Protein AF-X1JKT1-F1 (afdb_monomer)

Solvent-accessible surface area (backbone atoms only — not comparable to full-atom values): 2558 Å² total; per-residue (Å²): 119,49,81,40,75,49,76,46,76,47,68,73,56,50,56,54,50,50,66,57,46,70,70,39,90,53,45,41,80,79,50,69,32,58,54,98,80,59,86,124

Radius of gyration: 10.19 Å; Cα contacts (8 Å, |Δi|>4): 56; chains: 1; bounding box: 23×14×28 Å

Secondary structure (DSSP, 8-state):
-EEEEEE-S-HHHHHHHHHHHTT-TTEEEEEEESSTT---

InterPro domains:
  IPR001789 Signal transduction response regulator, receiver domain [PS50110] (3-40)
  IPR011006 CheY-like superfamily [SSF52172] (2-38)

pLDDT: mean 89.74, std 11.59, range [51.44, 97.31]

Sequence (40 aa):
RTRILIADDHAVLREGMRNLLEREKDLEVVGEAGDGDEPV

Nearest PDB structures (foldseek):
  6zj2-assembly3_O  TM=9.669E-01  e=9.678E-03  Salmonella enterica subsp. enterica serovar Typhimurium str. LT2
  1a2o-ass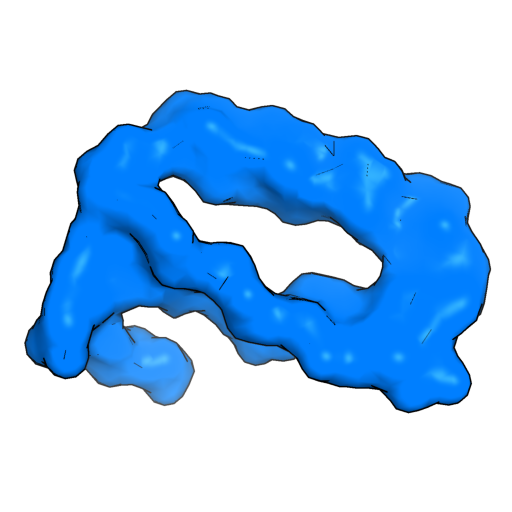embly2_B  TM=9.215E-01  e=2.266E-02  Salmonella enterica subsp. enterica serovar Typhimurium
  6zj2-assembly1_A  TM=9.613E-01  e=3.995E-02  Salmonella enterica subsp. enterica serovar Typhimurium str. LT2
  3t8y-assembly1_A  TM=9.543E-01  e=8.711E-02  Thermotoga maritima
  5hev-assembly1_A  TM=9.624E-01  e=1.242E-01  Enterococcus faecium SD3B-2

Structure (mmCIF, N/CA/C/O backbone):
data_AF-X1JKT1-F1
#
_entry.id   AF-X1JKT1-F1
#
loop_
_atom_site.group_PDB
_atom_site.id
_atom_site.type_symbol
_atom_site.label_atom_id
_atom_site.label_alt_id
_atom_site.label_comp_id
_atom_site.label_asym_id
_atom_site.label_entity_id
_atom_site.label_seq_id
_atom_site.pdbx_PDB_ins_code
_atom_site.Cartn_x
_atom_site.Cartn_y
_atom_site.Cartn_z
_atom_site.occupancy
_atom_site.B_iso_or_equiv
_atom_site.auth_seq_id
_atom_site.auth_comp_id
_atom_site.auth_asym_id
_atom_site.auth_atom_id
_atom_site.pdbx_PDB_model_num
ATOM 1 N N . ARG A 1 1 ? -17.468 -1.463 2.918 1.00 83.00 1 ARG A N 1
ATOM 2 C CA . ARG A 1 1 ? -16.052 -1.657 2.554 1.00 83.00 1 ARG A CA 1
ATOM 3 C C . ARG A 1 1 ? -15.878 -1.153 1.133 1.00 83.00 1 ARG A C 1
ATOM 5 O O . ARG A 1 1 ? -16.552 -1.672 0.248 1.00 83.00 1 ARG A O 1
ATOM 12 N N . THR A 1 2 ? -15.093 -0.101 0.947 1.00 95.75 2 THR A N 1
ATOM 13 C CA . THR A 1 2 ? -14.847 0.545 -0.347 1.00 95.75 2 THR A CA 1
ATOM 14 C C . THR A 1 2 ? -13.576 -0.041 -0.947 1.00 95.75 2 THR A C 1
ATOM 16 O O . THR A 1 2 ? -12.536 -0.054 -0.293 1.00 95.75 2 THR A O 1
ATOM 19 N N . ARG A 1 3 ? -13.671 -0.569 -2.170 1.00 96.06 3 ARG A N 1
ATOM 20 C CA . ARG A 1 3 ? -12.558 -1.231 -2.864 1.00 96.06 3 ARG A CA 1
ATOM 21 C C . ARG A 1 3 ? -11.811 -0.209 -3.713 1.00 96.06 3 ARG A C 1
ATOM 23 O O . ARG A 1 3 ? -12.449 0.514 -4.475 1.00 96.06 3 ARG A O 1
ATOM 30 N N . ILE A 1 4 ? -10.491 -0.163 -3.576 1.00 95.31 4 ILE A N 1
ATOM 31 C CA . ILE A 1 4 ? -9.624 0.842 -4.197 1.00 95.31 4 ILE A CA 1
ATOM 32 C C . ILE A 1 4 ? -8.539 0.143 -5.019 1.00 95.31 4 ILE A C 1
ATOM 34 O O 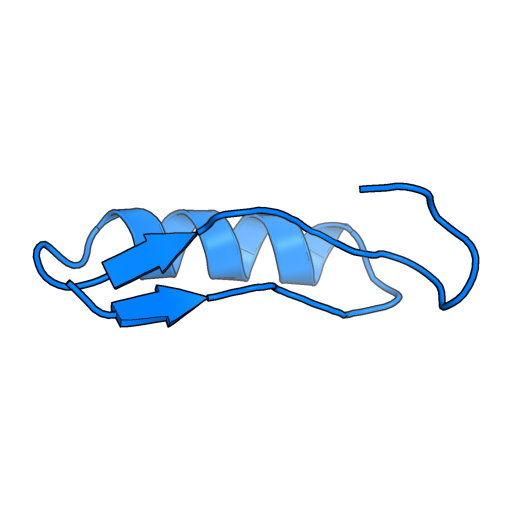. ILE A 1 4 ? -7.878 -0.771 -4.527 1.00 95.31 4 ILE A O 1
ATOM 38 N N . LEU A 1 5 ? -8.351 0.594 -6.259 1.00 95.38 5 LEU A N 1
ATOM 39 C CA . LEU A 1 5 ? -7.180 0.305 -7.085 1.00 95.38 5 LEU A CA 1
ATOM 40 C C . LEU A 1 5 ? -6.298 1.557 -7.094 1.00 95.38 5 LEU A C 1
ATOM 42 O O . LEU A 1 5 ? -6.813 2.658 -7.294 1.00 95.38 5 LEU A O 1
ATOM 46 N N . ILE A 1 6 ? -4.997 1.394 -6.877 1.00 94.81 6 ILE A N 1
ATOM 47 C CA . ILE A 1 6 ? -4.037 2.501 -6.926 1.00 94.81 6 ILE A CA 1
ATOM 48 C C . ILE A 1 6 ? -3.337 2.467 -8.287 1.00 94.81 6 ILE A C 1
ATOM 50 O O . ILE A 1 6 ? -2.697 1.472 -8.604 1.00 94.81 6 ILE A O 1
ATOM 54 N N . ALA A 1 7 ? -3.441 3.538 -9.073 1.00 94.00 7 ALA A N 1
ATOM 55 C CA . ALA A 1 7 ? -2.773 3.661 -10.369 1.00 94.00 7 ALA A CA 1
ATOM 56 C C . ALA A 1 7 ? -1.862 4.896 -10.375 1.00 94.00 7 ALA A C 1
ATOM 58 O O . ALA A 1 7 ? -2.358 6.015 -10.252 1.00 94.00 7 ALA A O 1
ATOM 59 N N . ASP A 1 8 ? -0.551 4.682 -10.468 1.00 92.88 8 ASP A N 1
ATOM 60 C CA . ASP A 1 8 ? 0.476 5.734 -10.473 1.00 92.88 8 ASP A CA 1
ATOM 61 C C . ASP A 1 8 ? 1.771 5.156 -11.056 1.00 92.88 8 ASP A C 1
ATOM 63 O O . ASP A 1 8 ? 2.146 4.047 -10.690 1.00 92.88 8 ASP A O 1
ATOM 67 N N . ASP A 1 9 ? 2.474 5.877 -11.923 1.00 90.75 9 ASP A N 1
ATOM 68 C CA . ASP A 1 9 ? 3.722 5.434 -12.561 1.00 90.75 9 ASP A CA 1
ATOM 69 C C . ASP A 1 9 ? 4.946 5.459 -11.625 1.00 90.75 9 ASP A C 1
ATOM 71 O O . ASP A 1 9 ? 5.992 4.879 -11.927 1.00 90.75 9 ASP A O 1
ATOM 75 N N . HIS A 1 10 ? 4.812 6.039 -10.432 1.00 94.19 10 HIS A N 1
ATOM 76 C CA . HIS A 1 10 ? 5.860 6.124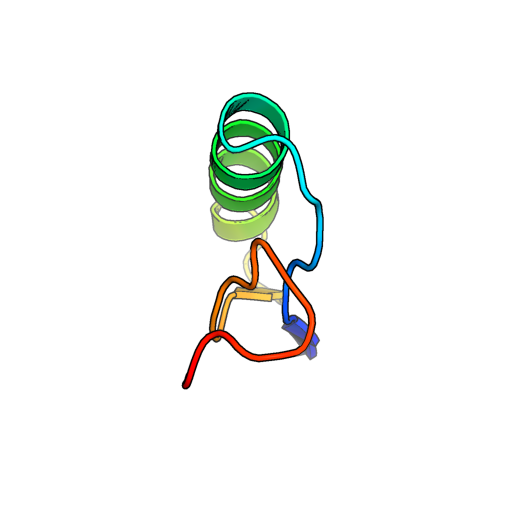 -9.425 1.00 94.19 10 HIS A CA 1
ATOM 77 C C . HIS A 1 10 ? 5.627 5.126 -8.280 1.00 94.19 10 HIS A C 1
ATOM 79 O O . HIS A 1 10 ? 4.802 5.329 -7.386 1.00 94.19 10 HIS A O 1
ATOM 85 N N . ALA A 1 11 ? 6.449 4.073 -8.227 1.00 91.31 11 ALA A N 1
ATOM 86 C CA . ALA A 1 11 ? 6.348 3.013 -7.213 1.00 91.31 11 ALA A CA 1
ATOM 87 C C . ALA A 1 11 ? 6.358 3.530 -5.756 1.00 91.31 11 ALA A C 1
ATOM 89 O O . ALA A 1 11 ? 5.602 3.042 -4.918 1.00 91.31 11 ALA A O 1
ATOM 90 N N . VAL A 1 12 ? 7.159 4.563 -5.464 1.00 95.12 12 VAL A N 1
ATOM 91 C CA . VAL A 1 12 ? 7.260 5.164 -4.119 1.00 95.12 12 VAL A CA 1
ATOM 92 C C . VAL A 1 12 ? 5.927 5.769 -3.661 1.00 95.12 12 VAL A C 1
ATOM 94 O O . VAL A 1 12 ? 5.577 5.678 -2.483 1.00 95.12 12 VAL A O 1
ATOM 97 N N . LEU A 1 13 ? 5.163 6.374 -4.576 1.00 94.94 13 LEU A N 1
ATOM 98 C CA . LEU A 1 13 ? 3.864 6.963 -4.248 1.00 94.94 13 LEU A CA 1
ATOM 99 C C . LEU A 1 13 ? 2.828 5.873 -3.981 1.00 94.94 13 LEU A C 1
ATOM 101 O O . LEU A 1 13 ? 2.075 5.986 -3.012 1.00 94.94 13 LEU A O 1
ATOM 105 N N . ARG A 1 14 ? 2.816 4.801 -4.784 1.00 94.94 14 ARG A N 1
ATOM 106 C CA . ARG A 1 14 ? 1.887 3.678 -4.585 1.00 94.94 14 ARG A CA 1
ATOM 107 C C . ARG A 1 14 ? 2.080 3.003 -3.236 1.00 94.94 14 ARG A C 1
ATOM 109 O O . ARG A 1 14 ? 1.105 2.816 -2.511 1.00 94.94 14 ARG A O 1
ATOM 116 N N . GLU A 1 15 ? 3.326 2.729 -2.860 1.00 94.62 15 GL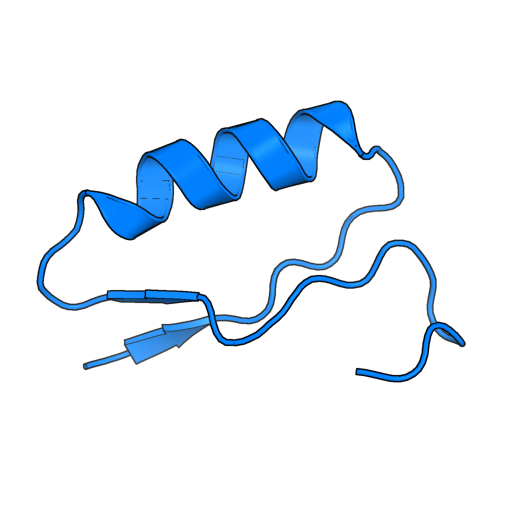U A N 1
ATOM 117 C CA . GLU A 1 15 ? 3.646 2.138 -1.560 1.00 94.62 15 GLU A CA 1
ATOM 118 C C . GLU A 1 15 ? 3.209 3.057 -0.405 1.00 94.62 15 GLU A C 1
ATOM 120 O O . GLU A 1 15 ? 2.589 2.610 0.564 1.00 94.62 15 GLU A O 1
ATOM 125 N N . GLY A 1 16 ? 3.466 4.364 -0.521 1.00 96.44 16 GLY A N 1
ATOM 126 C CA . GLY A 1 16 ? 3.013 5.354 0.456 1.00 96.44 16 GLY A CA 1
ATOM 127 C C . GLY A 1 16 ? 1.487 5.404 0.590 1.00 96.44 16 GLY A C 1
ATOM 128 O O . GLY A 1 16 ? 0.959 5.387 1.705 1.00 96.44 16 GLY A O 1
ATOM 129 N N . MET A 1 17 ? 0.772 5.418 -0.538 1.00 96.56 17 MET A N 1
ATOM 130 C CA . MET A 1 17 ? -0.691 5.429 -0.571 1.00 96.56 17 MET A CA 1
ATOM 131 C C . MET A 1 17 ? -1.290 4.141 -0.011 1.00 96.56 17 MET A C 1
ATOM 133 O O . MET A 1 17 ? -2.203 4.220 0.808 1.00 96.56 17 MET A O 1
ATOM 137 N N . ARG A 1 18 ? -0.762 2.964 -0.370 1.00 95.88 18 ARG A N 1
ATOM 138 C CA . ARG A 1 18 ? -1.197 1.686 0.212 1.00 95.88 18 ARG A CA 1
ATOM 139 C C . ARG A 1 18 ? -1.080 1.717 1.732 1.00 95.88 18 ARG A C 1
ATOM 141 O O . ARG A 1 18 ? -2.061 1.459 2.423 1.00 95.88 18 ARG A O 1
ATOM 148 N N . ASN A 1 19 ? 0.093 2.079 2.248 1.00 95.75 19 ASN A N 1
ATOM 149 C CA . ASN A 1 19 ? 0.367 2.100 3.686 1.00 95.75 19 ASN A CA 1
ATOM 150 C C . ASN A 1 19 ? -0.539 3.063 4.466 1.00 95.75 19 ASN A C 1
ATOM 152 O O . ASN A 1 19 ? -0.804 2.845 5.652 1.00 95.75 19 ASN A O 1
ATOM 156 N N . LEU A 1 20 ? -0.976 4.148 3.825 1.00 96.31 20 LEU A N 1
ATOM 157 C CA . LEU A 1 20 ? -1.948 5.074 4.391 1.00 96.31 20 LEU A CA 1
ATOM 158 C C . LEU A 1 20 ? -3.357 4.466 4.380 1.00 96.31 20 LEU A C 1
ATOM 160 O O . LEU A 1 20 ? -4.017 4.448 5.414 1.00 96.31 20 LEU A O 1
ATOM 164 N N . LEU A 1 21 ? -3.796 3.943 3.234 1.00 95.56 21 LEU A N 1
ATOM 165 C CA . LEU A 1 21 ? -5.159 3.451 3.020 1.00 95.56 21 LEU A CA 1
ATOM 166 C C . LEU A 1 21 ? -5.456 2.145 3.772 1.00 95.56 21 LEU A C 1
ATOM 168 O O . LEU A 1 21 ? -6.581 1.952 4.220 1.00 95.56 21 LEU A O 1
ATOM 172 N N . GLU A 1 22 ? -4.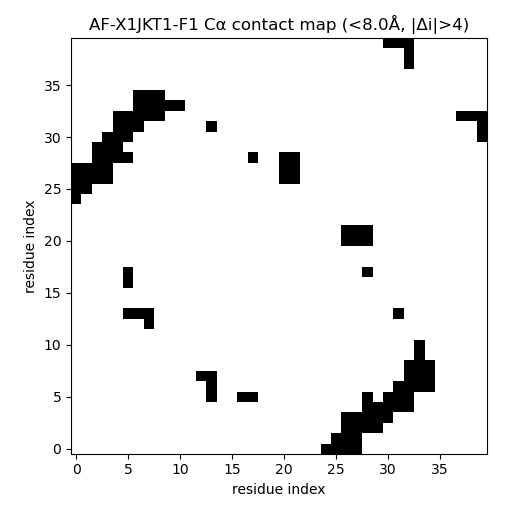468 1.270 3.972 1.00 92.19 22 GLU A N 1
ATOM 173 C CA . GLU A 1 22 ? -4.627 0.020 4.737 1.00 92.19 22 GLU A CA 1
ATOM 174 C C . GLU A 1 22 ? -4.884 0.246 6.238 1.00 92.19 22 GLU A C 1
ATOM 176 O O . GLU A 1 22 ? -5.313 -0.669 6.942 1.00 92.19 22 GLU A O 1
ATOM 181 N N . ARG A 1 23 ? -4.662 1.466 6.746 1.00 94.81 23 ARG A N 1
ATOM 182 C CA . ARG A 1 23 ? -4.986 1.839 8.134 1.00 94.81 23 ARG A CA 1
ATOM 183 C C . ARG A 1 23 ? -6.471 2.142 8.327 1.00 94.81 23 ARG A C 1
ATOM 185 O O . ARG A 1 23 ? -6.954 2.089 9.461 1.00 94.81 23 ARG A O 1
ATOM 192 N N . GLU A 1 24 ? -7.187 2.438 7.247 1.00 96.69 24 GLU A N 1
ATOM 193 C CA . GLU A 1 24 ? -8.603 2.783 7.283 1.00 96.69 24 GLU A CA 1
ATOM 194 C C . GLU A 1 24 ? -9.471 1.520 7.258 1.00 96.69 24 GLU A C 1
ATOM 196 O O . GLU A 1 24 ? -9.393 0.683 6.359 1.00 96.69 24 GLU A O 1
ATOM 201 N N . LYS A 1 25 ? -10.327 1.363 8.273 1.00 93.88 25 LYS A N 1
ATOM 202 C CA . LYS A 1 25 ? -11.087 0.118 8.509 1.00 93.88 25 LYS A CA 1
ATOM 203 C C . LYS A 1 25 ? -12.176 -0.147 7.470 1.00 93.88 25 LYS A C 1
ATOM 205 O O . LYS A 1 25 ? -12.669 -1.270 7.358 1.00 93.88 25 LYS A O 1
ATOM 210 N N . ASP A 1 26 ? -12.606 0.884 6.761 1.00 97.00 26 ASP A N 1
ATOM 211 C CA . ASP A 1 26 ? -13.648 0.833 5.747 1.00 97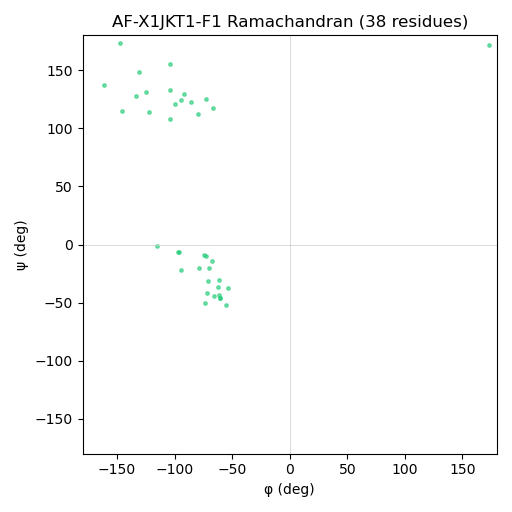.00 26 ASP A CA 1
ATOM 212 C C . ASP A 1 26 ? -13.095 0.710 4.322 1.00 97.00 26 ASP A C 1
ATOM 214 O O . ASP A 1 26 ? -13.885 0.463 3.402 1.00 97.00 26 ASP A O 1
ATOM 218 N N . LEU A 1 27 ? -11.774 0.793 4.141 1.00 97.31 27 LEU A N 1
ATOM 219 C CA . LEU A 1 27 ? -11.105 0.720 2.845 1.00 97.31 27 LEU A CA 1
ATOM 220 C C . LEU A 1 27 ? -10.431 -0.641 2.615 1.00 97.31 27 LEU A C 1
ATOM 222 O O . LEU A 1 27 ? -10.119 -1.396 3.536 1.00 97.31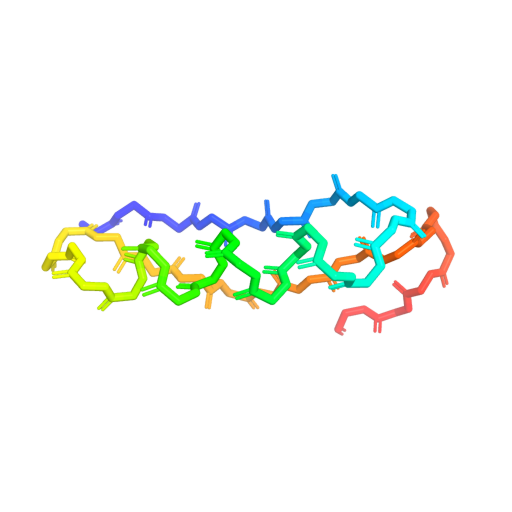 27 LEU A O 1
ATOM 226 N N . GLU A 1 28 ? -10.259 -0.990 1.344 1.00 96.38 28 GLU A N 1
ATOM 227 C CA . GLU A 1 28 ? -9.560 -2.198 0.911 1.00 96.38 28 GLU A CA 1
ATOM 228 C C . GLU A 1 28 ? -8.818 -1.926 -0.395 1.00 96.38 28 GLU A C 1
ATOM 230 O O . GLU A 1 28 ? -9.448 -1.684 -1.427 1.00 96.38 28 GLU A O 1
ATOM 235 N N . VAL A 1 29 ? -7.487 -1.988 -0.357 1.00 95.06 29 VAL A N 1
ATOM 236 C CA . VAL A 1 29 ? -6.653 -1.902 -1.560 1.00 95.06 29 VAL A CA 1
ATOM 237 C C . VAL A 1 29 ? -6.649 -3.266 -2.242 1.00 95.06 29 VAL A C 1
ATOM 239 O O . VAL A 1 29 ? -6.118 -4.234 -1.702 1.00 95.06 29 VAL A O 1
ATOM 242 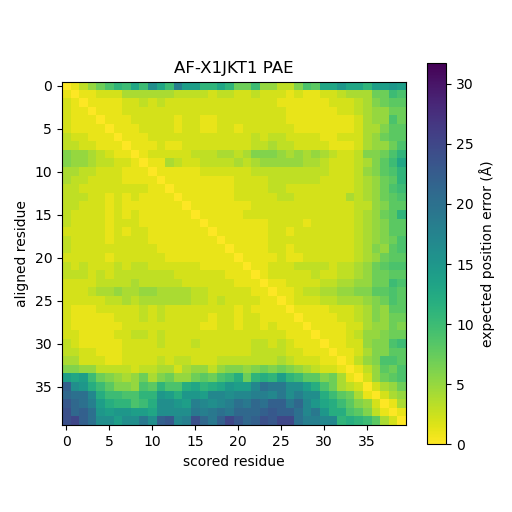N N . VAL A 1 30 ? -7.255 -3.348 -3.426 1.00 95.31 30 VAL A N 1
ATOM 243 C CA . VAL A 1 30 ? -7.425 -4.609 -4.169 1.00 95.31 30 VAL A CA 1
ATOM 244 C C . VAL A 1 30 ? -6.355 -4.840 -5.231 1.00 95.31 30 VAL A C 1
ATOM 246 O O . VAL A 1 30 ? -6.322 -5.913 -5.821 1.00 95.31 30 VAL A O 1
ATOM 249 N N . GLY A 1 31 ? -5.491 -3.854 -5.469 1.00 93.00 31 GLY A N 1
ATOM 250 C CA . GLY A 1 31 ? -4.401 -3.944 -6.432 1.00 93.00 31 GLY A CA 1
ATOM 251 C C . GLY A 1 31 ? -3.676 -2.614 -6.614 1.00 93.00 31 GLY A C 1
ATOM 252 O O . GLY A 1 31 ? -4.123 -1.569 -6.127 1.00 93.00 31 GLY A O 1
ATOM 253 N N . GLU A 1 32 ? -2.572 -2.678 -7.344 1.00 94.00 32 GLU A N 1
ATOM 254 C CA . GLU A 1 32 ? -1.787 -1.541 -7.816 1.00 94.00 32 GLU A CA 1
ATOM 255 C C . GLU A 1 32 ? -1.513 -1.706 -9.309 1.00 94.00 32 GLU A C 1
ATOM 257 O O . GLU A 1 32 ? -1.368 -2.833 -9.771 1.00 94.00 32 GLU A O 1
ATOM 262 N N . ALA A 1 33 ? -1.418 -0.595 -10.031 1.00 91.50 33 ALA A N 1
ATOM 263 C CA . ALA A 1 33 ? -0.986 -0.543 -11.421 1.00 91.50 33 ALA A CA 1
ATOM 264 C C . ALA A 1 33 ? 0.048 0.581 -11.590 1.00 91.50 33 ALA A C 1
ATOM 266 O O . ALA A 1 33 ? -0.178 1.715 -11.157 1.00 91.50 33 ALA A O 1
ATOM 267 N N . GLY A 1 34 ? 1.196 0.254 -12.175 1.00 87.94 34 GLY A N 1
ATOM 268 C CA . GLY A 1 34 ? 2.272 1.178 -12.526 1.00 87.94 34 GLY A CA 1
ATOM 269 C C . GLY A 1 34 ? 2.214 1.681 -13.961 1.00 87.94 34 GLY A C 1
ATOM 270 O O . GLY A 1 34 ? 2.728 2.754 -14.258 1.00 87.94 34 GLY A O 1
ATOM 271 N N . ASP A 1 35 ? 1.546 0.950 -14.841 1.00 80.19 35 ASP A N 1
ATOM 272 C CA . ASP A 1 35 ? 1.245 1.376 -16.199 1.00 80.19 35 ASP A CA 1
ATOM 273 C C . ASP A 1 35 ? -0.100 0.784 -16.657 1.00 80.19 35 ASP A C 1
ATOM 275 O O . ASP A 1 35 ? -0.748 0.025 -15.933 1.00 80.19 35 ASP A O 1
ATOM 279 N N . GLY A 1 36 ? -0.574 1.198 -17.834 1.00 67.12 36 GLY A N 1
ATOM 280 C CA . GLY A 1 36 ? -1.872 0.772 -18.368 1.00 67.12 36 GLY A CA 1
ATOM 281 C C . GLY A 1 36 ? -1.931 -0.680 -18.861 1.00 67.12 36 GLY A C 1
ATOM 282 O O . GLY A 1 36 ? -3.035 -1.142 -19.147 1.00 67.12 36 GLY A O 1
ATOM 283 N N . ASP A 1 37 ? -0.791 -1.373 -18.959 1.00 66.31 37 ASP A N 1
ATOM 284 C CA . ASP A 1 37 ? -0.659 -2.734 -19.501 1.00 66.31 37 ASP A CA 1
ATOM 285 C C . ASP A 1 37 ? -0.197 -3.766 -18.447 1.00 66.31 37 ASP A C 1
ATOM 287 O O . ASP A 1 37 ? -0.108 -4.959 -18.752 1.00 66.31 37 ASP A O 1
ATOM 291 N N . GLU A 1 38 ? 0.061 -3.353 -17.203 1.00 62.69 38 GLU A N 1
ATOM 292 C CA . GLU A 1 38 ? 0.381 -4.248 -16.090 1.00 62.69 38 GLU A CA 1
ATOM 293 C C . GLU A 1 38 ? -0.843 -5.123 -15.736 1.00 62.69 38 GLU A C 1
ATOM 295 O O . GLU A 1 38 ? -1.894 -4.604 -15.343 1.00 62.69 38 GLU A O 1
ATOM 300 N N . PRO A 1 39 ? -0.756 -6.462 -15.872 1.00 51.44 39 PRO A N 1
ATOM 301 C CA . PRO A 1 39 ? -1.862 -7.338 -15.519 1.00 51.44 39 PRO A CA 1
ATOM 302 C C . PRO A 1 39 ? -2.013 -7.413 -13.993 1.00 51.44 39 PRO A C 1
ATOM 304 O O . PRO A 1 39 ? -1.059 -7.753 -13.292 1.00 51.44 39 PRO A O 1
ATOM 307 N N . VAL A 1 40 ? -3.226 -7.101 -13.514 1.00 57.12 40 VAL A N 1
ATOM 308 C CA . VAL A 1 40 ? -3.666 -7.184 -12.1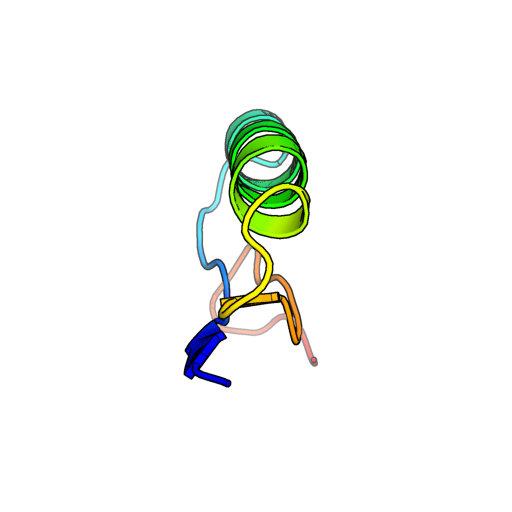04 1.00 57.12 40 VAL A CA 1
ATOM 309 C C . VAL A 1 40 ? -3.845 -8.610 -11.594 1.00 57.12 40 VAL A C 1
ATOM 311 O O . VAL A 1 40 ? -4.317 -9.474 -12.371 1.00 57.12 40 VAL A O 1
#

Foldseek 3Di:
DAEDEAEALDPVVVVVVCVVQVVDPPYDHPYYHNDPPDDD

Organism: NCBI:txid412755

Mean predicted aligned error: 4.36 Å